Protein AF-K9GVB8-F1 (afdb_monomer_lite)

Structure (mmCIF, N/CA/C/O backbone):
data_AF-K9GVB8-F1
#
_entry.id   AF-K9GVB8-F1
#
loop_
_atom_site.group_PDB
_atom_site.id
_atom_site.type_symbol
_atom_site.label_atom_id
_atom_site.label_alt_id
_atom_site.label_comp_id
_atom_site.label_asym_id
_atom_site.label_entity_id
_atom_site.label_seq_id
_atom_site.pdbx_PDB_ins_code
_atom_site.Cartn_x
_atom_site.Cartn_y
_atom_site.Cartn_z
_atom_site.occupancy
_atom_site.B_iso_or_equiv
_atom_site.auth_seq_id
_atom_site.auth_comp_id
_atom_site.auth_asym_id
_atom_site.auth_atom_id
_atom_site.pdbx_PDB_model_num
ATOM 1 N N . MET A 1 1 ? -12.037 -17.800 3.149 1.00 55.50 1 MET A N 1
ATOM 2 C CA . MET A 1 1 ? -12.981 -17.072 2.270 1.00 55.50 1 MET A CA 1
ATOM 3 C C . MET A 1 1 ? -13.634 -15.891 2.982 1.00 55.50 1 MET A C 1
ATOM 5 O O . MET A 1 1 ? -13.504 -14.794 2.465 1.00 55.50 1 MET A O 1
ATOM 9 N N . HIS A 1 2 ? -14.214 -16.069 4.176 1.00 65.00 2 HIS A N 1
ATOM 10 C CA . HIS A 1 2 ? -14.886 -15.003 4.946 1.00 65.00 2 HIS A CA 1
ATOM 11 C C . HIS A 1 2 ? -14.061 -13.705 5.112 1.00 65.00 2 HIS A C 1
ATOM 13 O O . HIS A 1 2 ? -14.466 -12.655 4.631 1.00 65.00 2 HIS A O 1
ATOM 19 N N . ARG A 1 3 ? -12.826 -13.809 5.624 1.00 71.12 3 ARG A N 1
ATOM 20 C CA . ARG A 1 3 ? -11.917 -12.663 5.837 1.00 71.12 3 ARG A CA 1
ATOM 21 C C . ARG A 1 3 ? -11.620 -11.826 4.584 1.00 71.12 3 ARG A C 1
ATOM 23 O O . ARG A 1 3 ? -11.396 -10.626 4.677 1.00 71.12 3 ARG A O 1
ATOM 30 N N . ARG A 1 4 ? -11.593 -12.451 3.402 1.00 71.94 4 ARG A N 1
ATOM 31 C CA . ARG A 1 4 ? -11.310 -11.746 2.138 1.00 71.94 4 ARG A CA 1
ATOM 32 C C . ARG A 1 4 ? -12.491 -10.871 1.724 1.00 71.94 4 ARG A C 1
ATOM 34 O O . ARG A 1 4 ? -12.280 -9.746 1.294 1.00 71.94 4 ARG A O 1
ATOM 41 N N . VAL A 1 5 ? -13.708 -11.384 1.897 1.00 77.44 5 VAL A N 1
ATOM 42 C CA . VAL A 1 5 ? -14.946 -10.649 1.608 1.00 77.44 5 VAL A CA 1
ATOM 43 C C . VAL A 1 5 ? -15.090 -9.460 2.560 1.00 77.44 5 VAL A C 1
ATOM 45 O O . VAL A 1 5 ? -15.400 -8.362 2.117 1.00 77.44 5 VAL A O 1
ATOM 48 N N . GLU A 1 6 ? -14.773 -9.642 3.844 1.00 76.62 6 GLU A N 1
ATOM 49 C CA . GLU A 1 6 ? -14.761 -8.549 4.829 1.00 76.62 6 GLU A CA 1
ATOM 50 C C . GLU A 1 6 ? -13.786 -7.426 4.444 1.00 76.62 6 GLU A C 1
ATOM 52 O O . GLU A 1 6 ? -14.170 -6.258 4.441 1.00 76.62 6 GLU A O 1
ATOM 57 N N . CYS A 1 7 ? -12.549 -7.771 4.062 1.00 76.44 7 CYS A N 1
ATOM 58 C CA . CYS A 1 7 ? -11.553 -6.788 3.621 1.00 76.44 7 CYS A CA 1
ATOM 59 C C . CYS A 1 7 ? -12.034 -6.024 2.381 1.00 76.44 7 CYS A C 1
ATOM 61 O O . CYS A 1 7 ? -11.948 -4.801 2.339 1.00 76.44 7 CYS A O 1
ATOM 63 N N . GLN A 1 8 ? -12.583 -6.734 1.392 1.00 80.94 8 GLN A N 1
ATOM 64 C CA . GLN A 1 8 ? -13.111 -6.116 0.175 1.00 80.94 8 GLN A CA 1
ATOM 65 C C . GLN A 1 8 ? -14.270 -5.159 0.476 1.00 80.94 8 GLN A C 1
ATOM 67 O O . GLN A 1 8 ? -14.259 -4.030 -0.009 1.00 80.94 8 GLN A O 1
ATOM 72 N N . ASN A 1 9 ? -15.222 -5.558 1.323 1.00 82.88 9 ASN A N 1
ATOM 73 C CA . ASN A 1 9 ? -16.344 -4.703 1.720 1.00 82.88 9 ASN A CA 1
ATOM 74 C C . ASN A 1 9 ? -15.872 -3.430 2.434 1.00 82.88 9 ASN A C 1
ATOM 76 O O . ASN A 1 9 ? -16.405 -2.348 2.193 1.00 82.88 9 ASN A O 1
ATOM 80 N N . LEU A 1 10 ? -14.854 -3.547 3.289 1.00 81.50 10 LEU A N 1
ATOM 81 C CA . LEU A 1 10 ? -14.294 -2.416 4.019 1.00 81.50 10 LEU A CA 1
ATOM 82 C C . LEU A 1 10 ? -13.598 -1.416 3.086 1.00 81.50 10 LEU A C 1
ATOM 84 O O . LEU A 1 10 ? -13.820 -0.213 3.205 1.00 81.50 10 LEU A O 1
ATOM 88 N N . ILE A 1 11 ? -12.814 -1.911 2.124 1.00 78.62 11 ILE A N 1
ATOM 89 C CA . ILE A 1 11 ? -12.147 -1.079 1.112 1.00 78.62 11 ILE A CA 1
ATOM 90 C C . ILE A 1 11 ? -13.185 -0.344 0.257 1.00 78.62 11 ILE A C 1
ATOM 92 O O . ILE A 1 11 ? -13.055 0.857 0.033 1.00 78.62 11 ILE A O 1
ATOM 96 N N . GLN A 1 12 ? -14.246 -1.032 -0.174 1.00 81.94 12 GLN A N 1
ATOM 97 C CA . GLN A 1 12 ? -15.323 -0.410 -0.953 1.00 81.94 12 GL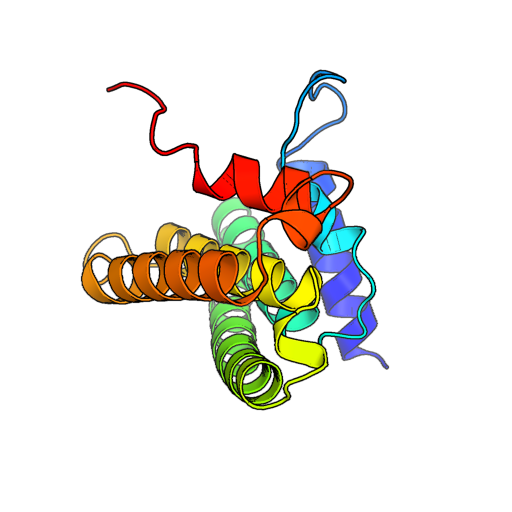N A CA 1
ATOM 98 C C . GLN A 1 12 ? -16.066 0.672 -0.160 1.00 81.94 12 GLN A C 1
ATOM 100 O O . GLN A 1 12 ? -16.374 1.734 -0.705 1.00 81.94 12 GLN A O 1
ATOM 105 N N . ALA A 1 13 ? -16.312 0.440 1.134 1.00 80.19 13 ALA A N 1
ATOM 106 C CA . ALA A 1 13 ? -16.912 1.438 2.015 1.00 80.19 13 ALA A CA 1
ATOM 107 C C . ALA A 1 13 ? -16.016 2.677 2.170 1.00 80.19 13 ALA A C 1
ATOM 109 O O . ALA A 1 13 ? -16.510 3.797 2.059 1.00 80.19 13 ALA A O 1
ATOM 110 N N . PHE A 1 14 ? -14.708 2.481 2.363 1.00 81.38 14 PHE A N 1
ATOM 111 C CA . PHE A 1 14 ? -13.727 3.566 2.413 1.00 81.38 14 PHE A CA 1
ATOM 112 C C . PHE A 1 14 ? -13.717 4.386 1.118 1.00 81.38 14 PHE A C 1
ATOM 114 O O . PHE A 1 14 ? -13.839 5.607 1.171 1.00 81.38 14 PHE A O 1
ATOM 121 N N . LEU A 1 15 ? -13.640 3.731 -0.045 1.00 79.06 15 LEU A N 1
ATOM 122 C CA . LEU A 1 15 ? -13.613 4.424 -1.335 1.00 79.06 15 LEU A CA 1
ATOM 123 C C . LEU A 1 15 ? -14.894 5.223 -1.584 1.00 79.06 15 LEU A C 1
ATOM 125 O O . LEU A 1 15 ? -14.823 6.395 -1.937 1.00 79.06 15 LEU A O 1
ATOM 129 N N . SER A 1 16 ? -16.056 4.616 -1.334 1.00 79.06 16 SER A N 1
ATOM 130 C CA . SER A 1 16 ? -17.355 5.272 -1.537 1.00 79.06 16 SER A CA 1
ATOM 131 C C . SER A 1 16 ? -17.540 6.496 -0.639 1.00 79.06 16 SER A C 1
ATOM 133 O O . SER A 1 16 ? -18.209 7.451 -1.024 1.00 79.06 16 SER A O 1
ATOM 135 N N . TYR A 1 17 ? -16.963 6.460 0.565 1.00 74.19 17 TYR A N 1
ATOM 136 C CA . TYR A 1 17 ? -17.118 7.513 1.561 1.00 74.19 17 TYR A CA 1
ATOM 137 C C . TYR A 1 17 ? -16.088 8.639 1.407 1.00 74.19 17 TYR A C 1
ATOM 139 O O . TYR A 1 17 ? -16.450 9.811 1.441 1.00 74.19 17 TYR A O 1
ATOM 147 N N . CYS A 1 18 ? -14.807 8.304 1.231 1.00 69.88 18 CYS A N 1
ATOM 148 C CA . CYS A 1 18 ? -13.723 9.287 1.137 1.00 69.88 18 CYS A CA 1
ATOM 149 C C . CYS A 1 18 ? -13.559 9.871 -0.273 1.00 69.88 18 CYS A C 1
ATOM 151 O O . CYS A 1 18 ? -13.007 10.959 -0.418 1.00 69.88 18 CYS A O 1
ATOM 153 N N . PHE A 1 19 ? -14.044 9.170 -1.302 1.00 70.06 19 PHE A N 1
ATOM 154 C CA . PHE A 1 19 ? -13.955 9.587 -2.702 1.00 70.06 19 PHE A CA 1
ATOM 155 C C . PHE A 1 19 ? -15.333 9.499 -3.377 1.00 70.06 19 PHE A C 1
ATOM 157 O O . PHE A 1 19 ? -15.512 8.728 -4.324 1.00 70.06 19 PHE A O 1
ATOM 164 N N . PRO A 1 20 ? -16.336 10.264 -2.899 1.00 63.22 20 PRO A N 1
ATOM 165 C CA . PRO A 1 20 ? -17.650 10.286 -3.527 1.00 63.22 20 PRO A CA 1
ATOM 166 C C . PRO A 1 20 ? -17.533 10.770 -4.981 1.00 63.22 20 PRO A C 1
ATOM 168 O O . PRO A 1 20 ? -16.621 11.522 -5.318 1.00 63.22 20 PRO A O 1
ATOM 171 N N . PHE A 1 21 ? -18.479 10.329 -5.816 1.00 57.16 21 PHE A N 1
ATOM 172 C CA . PHE A 1 21 ? -18.568 10.321 -7.294 1.00 57.16 21 PHE A CA 1
ATOM 173 C C . PHE A 1 21 ? -18.146 11.584 -8.102 1.00 57.16 21 PHE A C 1
ATOM 175 O O . PHE A 1 21 ? -18.236 11.576 -9.325 1.00 57.16 21 PHE A O 1
ATOM 182 N N . ASN A 1 22 ? -17.660 12.654 -7.469 1.00 54.03 22 ASN A N 1
ATOM 183 C CA . ASN A 1 22 ? -17.288 13.939 -8.076 1.00 54.03 22 ASN A CA 1
ATOM 184 C C . ASN A 1 22 ? -15.771 14.129 -8.257 1.00 54.03 22 ASN A C 1
ATOM 186 O O . ASN A 1 22 ? -15.307 15.241 -8.515 1.00 54.03 22 ASN A O 1
ATOM 190 N N . TRP A 1 23 ? -14.980 13.071 -8.090 1.00 55.25 23 TRP A N 1
ATOM 191 C CA . TRP A 1 23 ? -13.540 13.121 -8.320 1.00 55.25 23 TRP A CA 1
ATOM 192 C C . TRP A 1 23 ? -13.281 13.431 -9.808 1.00 55.25 23 TRP A C 1
ATOM 194 O O . TRP A 1 23 ? -13.828 12.739 -10.671 1.00 55.25 23 TRP A O 1
ATOM 204 N N . PRO A 1 24 ? -12.517 14.490 -10.147 1.00 56.41 24 PRO A N 1
ATOM 205 C CA . PRO A 1 24 ? -12.396 14.928 -11.530 1.00 56.41 24 PRO A CA 1
ATOM 206 C C . PRO A 1 24 ? -11.854 13.782 -12.401 1.00 56.41 24 PRO A C 1
ATOM 208 O O . PRO A 1 24 ? -10.920 13.099 -11.975 1.00 56.41 24 PRO A O 1
ATOM 211 N N . PRO A 1 25 ? -12.383 13.566 -13.620 1.00 50.84 25 PRO A N 1
ATOM 212 C CA . PRO A 1 25 ? -11.967 12.462 -14.494 1.00 50.84 25 PRO A CA 1
ATOM 213 C C . PRO A 1 25 ? -10.461 12.453 -14.824 1.00 50.84 25 PRO A C 1
ATOM 215 O O . PRO A 1 25 ? -9.931 11.454 -15.297 1.00 50.84 25 PRO A O 1
ATOM 218 N N . THR A 1 26 ? -9.759 13.561 -14.568 1.00 53.81 26 THR A N 1
ATOM 219 C CA . THR A 1 26 ? -8.313 13.756 -14.767 1.00 53.81 26 THR A CA 1
ATOM 220 C C . THR A 1 26 ? -7.445 13.316 -13.593 1.00 53.81 26 THR A C 1
ATOM 222 O O . THR A 1 26 ? -6.219 13.414 -13.638 1.00 53.81 26 THR A O 1
ATOM 225 N N . SER A 1 27 ? -8.053 12.876 -12.508 1.00 60.84 27 SER A N 1
ATOM 226 C CA . SER A 1 27 ? -7.347 12.580 -11.278 1.00 60.84 27 SER A CA 1
ATOM 227 C C . SER A 1 27 ? -6.538 11.284 -11.377 1.00 60.84 27 SER A C 1
ATOM 229 O O . SER A 1 27 ? -7.019 10.158 -11.267 1.00 60.84 27 SER A O 1
ATOM 231 N N . GLN A 1 28 ? -5.233 11.444 -11.523 1.00 71.19 28 GLN A N 1
ATOM 232 C CA . GLN A 1 28 ? -4.264 10.347 -11.566 1.00 71.19 28 GLN A CA 1
ATOM 233 C C . GLN A 1 28 ? -4.026 9.730 -10.170 1.00 71.19 28 GLN A C 1
ATOM 235 O O . GLN A 1 28 ? -2.936 9.243 -9.880 1.00 71.19 28 GLN A O 1
ATOM 240 N N . SER A 1 29 ? -5.038 9.763 -9.290 1.00 83.31 29 SER A N 1
ATOM 241 C CA . SER A 1 29 ? -4.951 9.226 -7.934 1.00 83.31 29 SER A CA 1
ATOM 242 C C . SER A 1 29 ? -4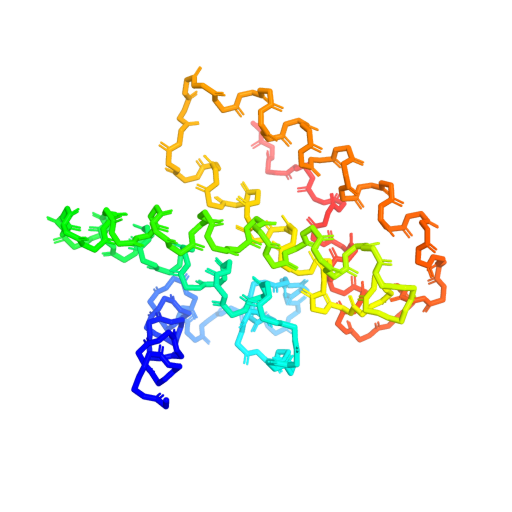.684 7.732 -7.970 1.00 83.31 29 SER A C 1
ATOM 244 O O . SER A 1 29 ? -5.294 6.978 -8.731 1.00 83.31 29 SER A O 1
ATOM 246 N N . TRP A 1 30 ? -3.783 7.303 -7.098 1.00 89.69 30 TRP A N 1
ATOM 247 C CA . TRP A 1 30 ? -3.449 5.902 -6.924 1.00 89.69 30 TRP A CA 1
ATOM 248 C C . TRP A 1 30 ? -4.383 5.194 -5.933 1.00 89.69 30 TRP A C 1
ATOM 250 O O . TRP A 1 30 ? -4.415 3.972 -5.922 1.00 89.69 30 TRP A O 1
ATOM 260 N N . ILE A 1 31 ? -5.170 5.916 -5.126 1.00 87.94 31 ILE A N 1
ATOM 261 C CA . ILE A 1 31 ? -5.999 5.319 -4.062 1.00 87.94 31 ILE A CA 1
ATOM 262 C C . ILE A 1 31 ? -7.051 4.318 -4.584 1.00 87.94 31 ILE A C 1
ATOM 264 O O . ILE A 1 31 ? -7.189 3.253 -3.981 1.00 87.94 31 ILE A O 1
ATOM 268 N N . PRO A 1 32 ? -7.751 4.553 -5.714 1.00 88.50 32 PRO A N 1
ATOM 269 C CA . PRO A 1 32 ? -8.673 3.553 -6.266 1.00 88.50 32 PRO A CA 1
ATOM 270 C C . PRO A 1 32 ? -8.003 2.211 -6.613 1.00 88.50 32 PRO A C 1
ATOM 272 O O . PRO A 1 32 ? -8.647 1.161 -6.563 1.00 88.50 32 PRO A O 1
ATOM 275 N N . LEU A 1 33 ? -6.684 2.204 -6.865 1.00 88.75 33 LEU A N 1
ATOM 276 C CA . LEU A 1 33 ? -5.928 0.977 -7.139 1.00 88.75 33 LEU A CA 1
ATOM 277 C C . LEU A 1 33 ? -5.956 -0.026 -5.984 1.00 88.75 33 LEU A C 1
ATOM 279 O O . LEU A 1 33 ? -5.751 -1.214 -6.226 1.00 88.75 33 LEU A O 1
ATOM 283 N N . LEU A 1 34 ? -6.240 0.422 -4.757 1.00 88.25 34 LEU A N 1
ATOM 284 C CA . LEU A 1 34 ? -6.408 -0.455 -3.596 1.00 88.25 34 LEU A CA 1
ATOM 285 C C . LEU A 1 34 ? -7.549 -1.468 -3.782 1.00 88.25 34 LEU A C 1
ATOM 287 O O . LEU A 1 34 ? -7.502 -2.554 -3.209 1.00 88.25 34 LEU A O 1
ATOM 291 N N . ALA A 1 35 ? -8.553 -1.130 -4.596 1.00 85.06 35 ALA A N 1
ATOM 292 C CA . ALA A 1 35 ? -9.638 -2.035 -4.966 1.00 85.06 35 ALA A CA 1
ATOM 293 C C . ALA A 1 35 ? -9.501 -2.617 -6.382 1.00 85.06 35 ALA A C 1
ATOM 295 O O . ALA A 1 35 ? -10.002 -3.713 -6.629 1.00 85.06 35 ALA A O 1
ATOM 296 N N . GLU A 1 36 ? -8.872 -1.891 -7.313 1.00 85.56 36 GLU A N 1
ATOM 297 C CA . GLU A 1 36 ? -8.783 -2.293 -8.728 1.00 85.56 36 GLU A CA 1
ATOM 298 C C . GLU A 1 36 ? -7.695 -3.340 -8.996 1.00 85.56 36 GLU A C 1
ATOM 300 O O . GLU A 1 36 ? -7.839 -4.164 -9.903 1.00 85.56 36 GLU A O 1
ATOM 305 N N . LEU A 1 37 ? -6.579 -3.297 -8.259 1.00 85.56 37 LEU A N 1
ATOM 306 C CA . LEU A 1 37 ? -5.452 -4.176 -8.548 1.00 85.56 37 LEU A CA 1
ATOM 307 C C . LEU A 1 37 ? -5.755 -5.634 -8.169 1.00 85.56 37 LEU A C 1
ATOM 309 O O . LEU A 1 37 ? -6.414 -5.906 -7.162 1.00 85.56 37 LEU A O 1
ATOM 313 N N . PRO A 1 38 ? -5.230 -6.610 -8.935 1.00 74.62 38 PRO A N 1
ATOM 314 C CA . PRO A 1 38 ? -5.449 -8.016 -8.642 1.00 74.62 38 PRO A CA 1
ATOM 315 C C . PRO A 1 38 ? -4.941 -8.391 -7.247 1.00 74.62 38 PRO A C 1
ATOM 317 O O . PRO A 1 38 ? -3.769 -8.202 -6.919 1.00 74.62 38 PRO A O 1
ATOM 320 N N . THR A 1 39 ? -5.781 -9.072 -6.468 1.00 65.00 39 THR A N 1
ATOM 321 C CA . THR A 1 39 ? -5.472 -9.555 -5.107 1.00 65.00 39 THR A CA 1
ATOM 322 C C . THR A 1 39 ? -4.439 -10.700 -5.074 1.00 65.00 39 THR A C 1
ATOM 324 O O . THR A 1 39 ? -4.412 -11.501 -4.139 1.00 65.00 39 THR A O 1
ATOM 327 N N . LYS A 1 40 ? -3.626 -10.881 -6.126 1.00 77.38 40 LYS A N 1
ATOM 328 C CA . LYS A 1 40 ? -2.517 -11.852 -6.120 1.00 77.38 40 LYS A CA 1
ATOM 329 C C . LYS A 1 40 ? -1.488 -11.474 -5.050 1.00 77.38 40 LYS A C 1
ATOM 331 O O . LYS A 1 40 ? -0.861 -12.347 -4.452 1.00 77.38 40 LYS A O 1
ATOM 336 N N . ILE A 1 41 ? -1.368 -10.178 -4.765 1.00 86.81 41 ILE A N 1
ATOM 337 C CA . ILE A 1 41 ? -0.472 -9.639 -3.750 1.00 86.81 41 ILE A CA 1
ATOM 338 C C . ILE A 1 41 ? -1.211 -9.542 -2.413 1.00 86.81 41 ILE A C 1
ATOM 340 O O . ILE A 1 41 ? -1.868 -8.550 -2.120 1.00 86.81 41 ILE A O 1
ATOM 344 N N . LYS A 1 42 ? -1.058 -10.559 -1.554 1.00 91.94 42 LYS A N 1
ATOM 345 C CA . LYS A 1 42 ? -1.654 -10.582 -0.197 1.00 91.94 42 LYS A CA 1
ATOM 346 C C . LYS A 1 42 ? -1.280 -9.364 0.655 1.00 91.94 42 LYS A C 1
ATOM 348 O O . LYS A 1 42 ? -2.023 -8.998 1.561 1.00 91.94 42 LYS A O 1
ATOM 353 N N . ALA A 1 43 ? -0.122 -8.760 0.383 1.00 94.88 43 ALA A N 1
ATOM 354 C CA . ALA A 1 43 ? 0.307 -7.533 1.043 1.00 94.88 43 ALA A CA 1
ATOM 355 C C . ALA A 1 43 ? -0.658 -6.378 0.755 1.00 94.88 43 ALA A C 1
ATOM 357 O O . ALA A 1 43 ? -0.998 -5.641 1.675 1.00 94.88 43 ALA A O 1
ATOM 358 N N . LEU A 1 44 ? -1.142 -6.269 -0.487 1.00 95.00 44 LEU A N 1
ATOM 359 C CA . LEU A 1 44 ? -2.069 -5.223 -0.901 1.00 95.00 44 LEU A CA 1
ATOM 360 C C . LEU A 1 44 ? -3.424 -5.387 -0.220 1.00 95.00 44 LEU A C 1
ATOM 362 O O . LEU A 1 44 ? -3.942 -4.408 0.307 1.00 95.00 44 LEU A O 1
ATOM 366 N N . ASP A 1 45 ? -3.960 -6.609 -0.164 1.00 93.12 45 ASP A N 1
ATOM 367 C CA . ASP A 1 45 ? -5.237 -6.884 0.508 1.00 93.12 45 ASP A CA 1
ATOM 368 C C . ASP A 1 45 ? -5.206 -6.415 1.969 1.00 93.12 45 ASP A C 1
ATOM 370 O O . ASP A 1 45 ? -6.108 -5.717 2.433 1.00 93.12 45 ASP A O 1
ATOM 374 N N . MET A 1 46 ? -4.147 -6.783 2.698 1.00 95.62 46 MET A N 1
ATOM 375 C CA . MET A 1 46 ? -4.011 -6.441 4.114 1.00 95.62 46 MET A CA 1
ATOM 376 C C . MET A 1 46 ? -3.716 -4.954 4.319 1.00 95.62 46 MET A C 1
ATOM 378 O O . MET A 1 46 ? -4.305 -4.342 5.202 1.00 95.62 46 MET A O 1
ATOM 382 N N . ALA A 1 47 ? -2.852 -4.350 3.501 1.00 95.50 47 ALA A N 1
ATOM 383 C CA . ALA A 1 47 ? -2.550 -2.924 3.601 1.00 95.50 47 ALA A CA 1
ATOM 384 C C . ALA A 1 47 ? -3.782 -2.055 3.298 1.00 95.50 47 ALA A C 1
ATOM 386 O O . ALA A 1 47 ? -4.078 -1.115 4.031 1.00 95.50 47 ALA A O 1
ATOM 387 N N . SER A 1 48 ? -4.551 -2.419 2.270 1.00 94.75 48 SER A N 1
ATOM 388 C CA . SER A 1 48 ? -5.794 -1.732 1.904 1.00 94.75 48 SER A CA 1
ATOM 389 C C . SER A 1 48 ? -6.847 -1.858 3.005 1.00 94.75 48 SER A C 1
ATOM 391 O O . SER A 1 48 ? -7.484 -0.871 3.368 1.00 94.75 48 SER A O 1
ATOM 393 N N . ALA A 1 49 ? -6.997 -3.053 3.589 1.00 94.81 49 ALA A N 1
ATOM 394 C CA . ALA A 1 49 ? -7.885 -3.268 4.728 1.00 94.81 49 ALA A CA 1
ATOM 395 C C . ALA A 1 49 ? -7.442 -2.483 5.971 1.00 94.81 49 ALA A C 1
ATOM 397 O O . ALA A 1 49 ? -8.295 -1.989 6.703 1.00 94.81 49 ALA A O 1
ATOM 398 N N . ALA A 1 50 ? -6.134 -2.333 6.203 1.00 95.56 50 ALA A N 1
ATOM 399 C CA . ALA A 1 50 ? -5.605 -1.536 7.306 1.00 95.56 50 ALA A CA 1
ATOM 400 C C . ALA A 1 50 ? -5.996 -0.059 7.167 1.00 95.56 50 ALA A C 1
ATOM 402 O O . ALA A 1 50 ? -6.579 0.499 8.095 1.00 95.56 50 ALA A O 1
ATOM 403 N N . VAL A 1 51 ? -5.742 0.545 5.997 1.00 93.88 51 VAL A N 1
ATOM 404 C CA . VAL A 1 51 ? -6.122 1.938 5.693 1.00 93.88 51 VAL A CA 1
ATOM 405 C C . VAL A 1 51 ? -7.626 2.132 5.852 1.00 93.88 51 VAL A C 1
ATOM 407 O O . VAL A 1 51 ? -8.065 3.047 6.544 1.00 93.88 51 VAL A O 1
ATOM 410 N N . ALA A 1 52 ? -8.421 1.242 5.257 1.00 94.25 52 ALA A N 1
ATOM 411 C CA . ALA A 1 52 ? -9.870 1.344 5.310 1.00 94.25 52 ALA A CA 1
ATOM 412 C C . ALA A 1 52 ? -10.415 1.181 6.743 1.00 94.25 52 ALA A C 1
ATOM 414 O O . ALA A 1 52 ? -11.303 1.929 7.142 1.00 94.25 52 ALA A O 1
ATOM 415 N N . ALA A 1 53 ? -9.870 0.252 7.540 1.00 94.94 53 ALA A N 1
ATOM 416 C CA . ALA A 1 53 ? -10.259 0.051 8.938 1.00 94.94 53 ALA A CA 1
ATOM 417 C C . ALA A 1 53 ? -9.928 1.265 9.808 1.00 94.94 53 ALA A C 1
ATOM 419 O O . ALA A 1 53 ? -10.785 1.732 10.551 1.00 94.94 53 ALA A O 1
ATOM 420 N N . SER A 1 54 ? -8.706 1.785 9.685 1.00 93.19 54 SER A N 1
ATOM 421 C CA . SER A 1 54 ? -8.257 2.986 10.392 1.00 93.19 54 SER A CA 1
ATOM 422 C C . SER A 1 54 ? -9.166 4.173 10.067 1.00 93.19 54 SER A C 1
ATOM 424 O O . SER A 1 54 ? -9.838 4.699 10.956 1.00 93.19 54 SER A O 1
ATOM 426 N N . ALA A 1 55 ? -9.288 4.524 8.783 1.00 90.75 55 ALA A N 1
ATOM 427 C CA . ALA A 1 55 ? -10.078 5.669 8.350 1.00 90.75 55 ALA A CA 1
ATOM 428 C C . ALA A 1 55 ? -11.544 5.542 8.789 1.00 90.75 55 ALA A C 1
ATOM 430 O O . ALA A 1 55 ? -12.082 6.433 9.444 1.00 90.75 55 ALA A O 1
ATOM 431 N N . MET A 1 56 ? -12.199 4.422 8.463 1.00 92.69 56 MET A N 1
ATOM 432 C CA . MET A 1 56 ? -13.612 4.214 8.799 1.00 92.69 56 MET A CA 1
ATOM 433 C C . MET A 1 56 ? -13.842 4.135 10.311 1.00 92.69 56 MET A C 1
ATOM 435 O O . MET A 1 56 ? -14.882 4.592 10.784 1.00 92.69 56 MET A O 1
ATOM 439 N N . GLY A 1 57 ? -12.891 3.571 11.058 1.00 93.94 57 GLY A N 1
ATOM 440 C CA . GLY A 1 57 ? -12.932 3.483 12.513 1.00 93.94 57 GLY A CA 1
ATOM 441 C C . GLY A 1 57 ? -12.916 4.862 13.161 1.00 93.94 57 GLY A C 1
ATOM 442 O O . GLY A 1 57 ? -13.832 5.182 13.916 1.00 93.94 57 GLY A O 1
ATOM 443 N N . HIS A 1 58 ? -11.958 5.719 12.795 1.00 90.44 58 HIS A N 1
ATOM 444 C CA . HIS A 1 58 ? -11.904 7.103 13.286 1.00 90.44 58 HIS A CA 1
ATOM 445 C C . HIS A 1 58 ? -13.146 7.899 12.900 1.00 90.44 58 HIS A C 1
ATOM 447 O O . HIS A 1 58 ? -13.746 8.553 13.750 1.00 90.44 58 HIS A O 1
ATOM 453 N N . MET A 1 59 ? -13.589 7.792 11.644 1.00 89.38 59 MET A N 1
ATOM 454 C CA . MET A 1 59 ? -14.769 8.519 11.162 1.00 89.38 59 MET A CA 1
ATOM 455 C C . MET A 1 59 ? -16.060 8.123 11.890 1.00 89.38 59 MET A C 1
ATOM 457 O O . MET A 1 59 ? -16.963 8.946 12.017 1.00 89.38 59 MET A O 1
ATOM 461 N N . ARG A 1 60 ? -16.166 6.877 12.366 1.00 92.50 60 ARG A N 1
ATOM 462 C CA . ARG A 1 60 ? -17.351 6.362 13.074 1.00 92.50 60 ARG A CA 1
ATOM 463 C C . ARG A 1 60 ? -17.216 6.365 14.597 1.00 92.50 60 ARG A C 1
ATOM 465 O O . ARG A 1 60 ? -18.173 5.999 15.272 1.00 92.50 60 ARG A O 1
ATOM 472 N N . GLY A 1 61 ? -16.053 6.727 15.139 1.00 93.50 61 GLY A N 1
ATOM 473 C CA . GLY A 1 61 ? -15.749 6.541 16.561 1.00 93.50 61 GLY A CA 1
ATOM 474 C C . GLY A 1 61 ? -15.680 5.066 16.986 1.00 93.50 61 GLY A C 1
ATOM 475 O O . GLY A 1 61 ? -15.894 4.745 18.153 1.00 93.50 61 GLY A O 1
ATOM 476 N N . ASP A 1 62 ? -15.408 4.152 16.050 1.00 95.88 62 ASP A N 1
ATOM 477 C CA . ASP A 1 62 ? -15.320 2.713 16.305 1.00 95.88 62 ASP A CA 1
ATOM 478 C C . ASP A 1 62 ? -13.872 2.301 16.611 1.00 95.88 62 ASP A C 1
ATOM 480 O O . ASP A 1 62 ? -13.082 1.940 15.732 1.00 95.88 62 ASP A O 1
ATOM 484 N N . HIS A 1 63 ? -13.525 2.327 17.897 1.00 93.94 63 HIS A N 1
ATOM 485 C CA . HIS A 1 63 ? -12.199 1.933 18.375 1.00 93.94 63 HIS A CA 1
ATOM 486 C C . HIS A 1 63 ? -11.870 0.452 18.137 1.00 93.94 63 HIS A C 1
ATOM 488 O O . HIS A 1 63 ? -10.691 0.096 18.041 1.00 93.94 63 HIS A O 1
ATOM 494 N N . ALA A 1 64 ? -12.875 -0.426 18.046 1.00 95.50 64 ALA A N 1
ATOM 495 C CA . ALA A 1 64 ? -12.637 -1.834 17.750 1.00 95.50 64 ALA A CA 1
ATOM 496 C C . ALA A 1 64 ? -12.164 -1.997 16.301 1.00 95.50 64 ALA A C 1
ATOM 498 O O . ALA A 1 64 ? -11.216 -2.746 16.048 1.00 95.50 64 ALA A O 1
ATOM 499 N N . LEU A 1 65 ? -12.756 -1.237 15.376 1.00 94.00 65 LEU A N 1
ATOM 500 C CA . LEU A 1 65 ? -12.350 -1.214 13.975 1.00 94.00 65 LEU A CA 1
ATOM 501 C C . LEU A 1 65 ? -10.956 -0.597 13.784 1.00 94.00 65 LEU A C 1
ATOM 503 O O . LEU A 1 65 ? -10.137 -1.173 13.067 1.00 94.00 65 LEU A O 1
ATOM 507 N N . VAL A 1 66 ? -10.630 0.488 14.498 1.00 93.69 66 VAL A N 1
ATOM 508 C CA . VAL A 1 66 ? -9.259 1.045 14.518 1.00 93.69 66 VAL A CA 1
ATOM 509 C C . VAL A 1 66 ? -8.252 -0.012 14.994 1.00 93.69 66 VAL A C 1
ATOM 511 O O . VAL A 1 66 ? -7.251 -0.283 14.328 1.00 93.69 66 VAL A O 1
ATOM 514 N N . LYS A 1 67 ? -8.551 -0.709 16.100 1.00 93.69 67 LYS A N 1
ATOM 515 C CA . LYS A 1 67 ? -7.700 -1.794 16.618 1.00 93.69 67 LYS A CA 1
ATOM 516 C C . LYS A 1 67 ? -7.562 -2.955 15.629 1.00 93.69 67 LYS A C 1
ATOM 518 O O . LYS A 1 67 ? -6.495 -3.565 15.537 1.00 93.69 67 LYS A O 1
ATOM 523 N N . GLN A 1 68 ? -8.617 -3.274 14.883 1.00 95.06 68 GLN A N 1
ATOM 524 C CA . GLN A 1 68 ? -8.565 -4.277 13.821 1.00 95.06 68 GLN A CA 1
ATOM 525 C C . GLN A 1 68 ? -7.635 -3.837 12.679 1.00 95.06 68 GLN A C 1
ATOM 527 O O . GLN A 1 68 ? -6.893 -4.670 12.151 1.00 95.06 68 GLN A O 1
ATOM 532 N N . GLY A 1 69 ? -7.605 -2.537 12.365 1.00 95.06 69 GLY A N 1
ATOM 533 C CA . GLY A 1 69 ? -6.666 -1.922 11.424 1.00 95.06 69 GLY A CA 1
ATOM 534 C C . GLY A 1 69 ? -5.205 -2.237 11.742 1.00 95.06 69 GLY A C 1
ATOM 535 O O . GLY A 1 69 ? -4.476 -2.688 10.858 1.00 95.06 69 GLY A O 1
ATOM 536 N N . LEU A 1 70 ? -4.807 -2.160 13.016 1.00 94.50 70 LEU A N 1
ATOM 537 C CA . LEU A 1 70 ? -3.451 -2.527 13.451 1.00 94.50 70 LEU A CA 1
ATOM 538 C C . LEU A 1 70 ? -3.120 -3.996 13.152 1.00 94.50 70 LEU A C 1
ATOM 540 O O . LEU A 1 70 ? -2.010 -4.331 12.732 1.00 94.50 70 LEU A O 1
ATOM 544 N N . GLY A 1 71 ? -4.097 -4.889 13.320 1.00 95.88 71 GLY A N 1
ATOM 545 C CA . GLY A 1 71 ? -3.949 -6.301 12.975 1.00 95.88 71 GLY A CA 1
ATOM 546 C C . GLY A 1 71 ? -3.727 -6.530 11.477 1.00 95.88 71 GLY A C 1
ATOM 547 O O . GLY A 1 71 ? -2.930 -7.396 11.097 1.00 95.88 71 GLY A O 1
ATOM 548 N N . TYR A 1 72 ? -4.403 -5.763 10.621 1.00 96.56 72 TYR A N 1
ATOM 549 C CA . TYR A 1 72 ? -4.193 -5.805 9.173 1.00 96.56 72 TYR A CA 1
ATOM 550 C C . TYR A 1 72 ? -2.846 -5.210 8.773 1.00 96.56 72 TYR A C 1
ATOM 552 O O . TYR A 1 72 ? -2.129 -5.831 7.992 1.00 96.56 72 TYR A O 1
ATOM 560 N N . TYR A 1 73 ? -2.453 -4.090 9.375 1.00 95.69 73 TYR A N 1
ATOM 561 C CA . TYR A 1 73 ? -1.156 -3.453 9.159 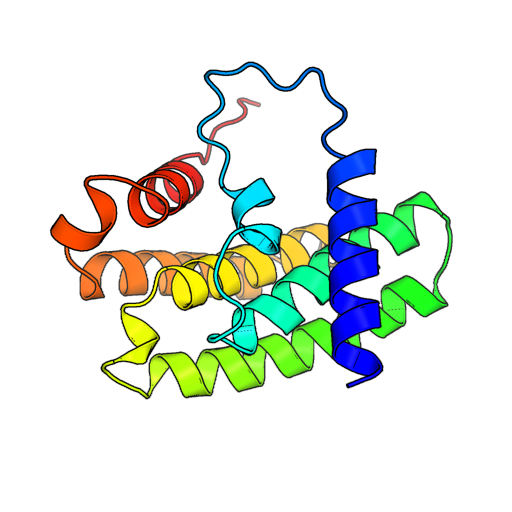1.00 95.69 73 TYR A CA 1
ATOM 562 C C . TYR A 1 73 ? 0.012 -4.421 9.415 1.00 95.69 73 TYR A C 1
ATOM 564 O O . TYR A 1 73 ? 0.840 -4.657 8.532 1.00 95.69 73 TYR A O 1
ATOM 572 N N . ILE A 1 74 ? 0.023 -5.091 10.575 1.00 95.75 74 ILE A N 1
ATOM 573 C CA . ILE A 1 74 ? 1.070 -6.065 10.938 1.00 95.75 74 ILE A CA 1
ATOM 574 C C . ILE A 1 74 ? 1.116 -7.240 9.947 1.00 95.75 74 ILE A C 1
ATOM 576 O O . ILE A 1 74 ? 2.193 -7.724 9.586 1.00 95.75 74 ILE A O 1
ATOM 580 N N . GLN A 1 75 ? -0.041 -7.727 9.490 1.00 96.75 75 GLN A N 1
ATOM 581 C CA . GLN A 1 75 ? -0.101 -8.781 8.471 1.00 96.75 75 GLN A CA 1
ATOM 582 C C . GLN A 1 75 ? 0.388 -8.281 7.104 1.00 96.75 75 GLN A C 1
ATOM 584 O O . GLN A 1 75 ? 1.098 -9.013 6.411 1.00 96.75 75 GLN A O 1
ATOM 589 N N . GLY A 1 76 ? 0.054 -7.041 6.743 1.00 96.31 76 GLY A N 1
ATOM 590 C CA . GLY A 1 76 ? 0.505 -6.366 5.531 1.00 96.31 76 GLY A CA 1
ATOM 591 C C . GLY A 1 76 ? 2.023 -6.269 5.460 1.00 96.31 76 GLY A C 1
ATOM 592 O O . GLY A 1 76 ? 2.594 -6.727 4.475 1.00 96.31 76 GLY A O 1
ATOM 593 N N . LEU A 1 77 ? 2.685 -5.814 6.530 1.00 95.88 77 LEU A N 1
ATOM 594 C CA . LEU A 1 77 ? 4.152 -5.778 6.620 1.00 95.88 77 LEU A CA 1
ATOM 595 C C . LEU A 1 77 ? 4.788 -7.156 6.379 1.00 95.88 77 LEU A C 1
ATOM 597 O O . LEU A 1 77 ? 5.706 -7.296 5.571 1.00 95.88 77 LEU A O 1
ATOM 601 N N . ARG A 1 78 ? 4.264 -8.205 7.028 1.00 97.12 78 ARG A N 1
ATOM 602 C CA . ARG A 1 78 ? 4.776 -9.582 6.871 1.00 97.12 78 ARG A CA 1
ATOM 603 C C . ARG A 1 78 ? 4.611 -10.106 5.447 1.00 97.12 78 ARG A C 1
ATOM 605 O O . ARG A 1 78 ? 5.467 -10.837 4.952 1.00 97.12 78 ARG A O 1
ATOM 612 N N . HIS A 1 79 ? 3.494 -9.792 4.795 1.00 96.81 79 HIS A N 1
ATOM 613 C CA . HIS A 1 79 ? 3.267 -10.185 3.408 1.00 96.81 79 HIS A CA 1
ATOM 614 C C . HIS A 1 79 ? 4.098 -9.358 2.429 1.00 96.81 79 HIS A C 1
ATOM 616 O O . HIS A 1 79 ? 4.593 -9.925 1.457 1.00 96.81 79 HIS A O 1
ATOM 622 N N . LEU A 1 80 ? 4.282 -8.064 2.696 1.00 95.94 80 LEU A N 1
ATOM 623 C CA . LEU A 1 80 ? 5.111 -7.185 1.883 1.00 95.94 80 LEU A CA 1
ATOM 624 C C . LEU A 1 80 ? 6.558 -7.671 1.887 1.00 95.94 80 LEU A C 1
ATOM 626 O O . LEU A 1 80 ? 7.134 -7.845 0.822 1.00 95.94 80 LEU A O 1
ATOM 630 N N . GLN A 1 81 ? 7.108 -8.003 3.056 1.00 96.00 81 GLN A N 1
ATOM 631 C CA . GLN A 1 81 ? 8.458 -8.558 3.162 1.00 96.00 81 GLN A CA 1
ATOM 632 C C . GLN A 1 81 ? 8.642 -9.808 2.285 1.00 96.00 81 GLN A C 1
ATOM 634 O O . GLN A 1 81 ? 9.628 -9.920 1.562 1.00 96.00 81 GLN A O 1
ATOM 639 N N . LYS A 1 82 ? 7.664 -10.723 2.286 1.00 96.25 82 LYS A N 1
ATOM 640 C CA . LYS A 1 82 ? 7.689 -11.916 1.424 1.00 96.25 82 LYS A CA 1
ATOM 641 C C . LYS A 1 82 ? 7.626 -11.565 -0.062 1.00 96.25 82 LYS A C 1
ATOM 643 O O . LYS A 1 82 ? 8.331 -12.185 -0.846 1.00 96.25 82 LYS A O 1
ATOM 648 N N . ALA A 1 83 ? 6.797 -10.592 -0.441 1.00 95.12 83 ALA A N 1
ATOM 649 C CA 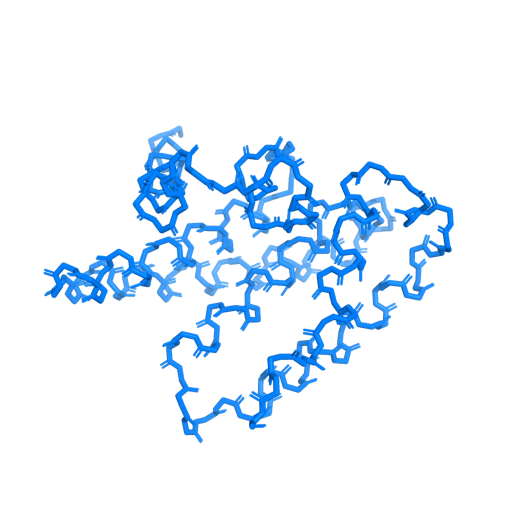. ALA A 1 83 ? 6.693 -10.138 -1.827 1.00 95.12 83 ALA A CA 1
ATOM 650 C C . ALA A 1 83 ? 7.986 -9.463 -2.313 1.00 95.12 83 ALA A C 1
ATOM 652 O O . ALA A 1 83 ? 8.360 -9.638 -3.464 1.00 95.12 83 ALA A O 1
ATOM 653 N N . LEU A 1 84 ? 8.692 -8.743 -1.436 1.00 95.06 84 LEU A N 1
ATOM 654 C CA . LEU A 1 84 ? 9.971 -8.103 -1.755 1.00 95.06 84 LEU A CA 1
ATOM 655 C C . LEU A 1 84 ? 11.121 -9.106 -1.947 1.00 95.06 84 LEU A C 1
ATOM 657 O O . LEU A 1 84 ? 12.050 -8.820 -2.693 1.00 95.06 84 LEU A O 1
ATOM 661 N N . TRP A 1 85 ? 11.074 -10.273 -1.298 1.00 95.19 85 TRP A N 1
ATOM 662 C CA . TRP A 1 85 ? 12.077 -11.331 -1.487 1.00 95.19 85 TRP A CA 1
ATOM 663 C C . TRP A 1 85 ? 11.853 -12.194 -2.726 1.00 95.19 85 TRP A C 1
ATOM 665 O O . TRP A 1 85 ? 12.758 -12.920 -3.131 1.00 95.19 85 TRP A O 1
ATOM 675 N N . ASP A 1 86 ? 10.668 -12.130 -3.324 1.00 93.94 86 ASP A N 1
ATOM 676 C CA . ASP A 1 86 ? 10.358 -12.842 -4.556 1.00 93.94 86 ASP A CA 1
ATOM 677 C C . ASP A 1 86 ? 10.655 -11.932 -5.766 1.00 93.94 86 ASP A C 1
ATOM 679 O O . ASP A 1 86 ? 9.988 -10.905 -5.933 1.00 93.94 86 ASP A O 1
ATOM 683 N N . PRO A 1 87 ? 11.617 -12.281 -6.645 1.00 90.69 87 PRO A N 1
ATOM 684 C CA . PRO A 1 87 ? 11.979 -11.440 -7.788 1.00 90.69 87 PRO A CA 1
ATOM 685 C C . PRO A 1 87 ? 10.825 -11.176 -8.764 1.00 90.69 87 PRO A C 1
ATOM 687 O O . PRO A 1 87 ? 10.829 -10.157 -9.459 1.00 90.69 87 PRO A O 1
ATOM 690 N N . SER A 1 88 ? 9.846 -12.085 -8.829 1.00 90.69 88 SER A N 1
ATOM 691 C CA . SER A 1 88 ? 8.650 -11.923 -9.654 1.00 90.69 88 SER A CA 1
ATOM 692 C C . SER A 1 88 ? 7.666 -10.951 -9.003 1.00 90.69 88 SER A C 1
ATOM 694 O O . SER A 1 88 ? 7.240 -9.990 -9.640 1.00 90.69 88 SER A O 1
ATOM 696 N N . LEU A 1 89 ? 7.373 -11.124 -7.711 1.00 93.12 89 LEU A N 1
ATOM 697 C CA . LEU A 1 89 ? 6.366 -10.318 -7.017 1.00 93.12 89 LEU A CA 1
ATOM 698 C C . LEU A 1 89 ? 6.862 -8.910 -6.690 1.00 93.12 89 LEU A C 1
ATOM 700 O O . LEU A 1 89 ? 6.060 -7.976 -6.676 1.00 93.12 89 LEU A O 1
ATOM 704 N N . MET A 1 90 ? 8.164 -8.722 -6.466 1.00 93.25 90 MET A N 1
ATOM 705 C CA . MET A 1 90 ? 8.742 -7.408 -6.179 1.00 93.25 90 MET A CA 1
ATOM 706 C C . MET A 1 90 ? 8.445 -6.396 -7.298 1.00 93.25 90 MET A C 1
ATOM 708 O O . MET A 1 90 ? 8.308 -5.202 -7.035 1.00 93.25 90 MET A O 1
ATOM 712 N N . ARG A 1 91 ? 8.304 -6.857 -8.549 1.00 92.75 91 ARG A N 1
ATOM 713 C CA . ARG A 1 91 ? 8.080 -5.981 -9.708 1.00 92.75 91 ARG A CA 1
ATOM 714 C C . ARG A 1 91 ? 6.616 -5.627 -9.969 1.00 92.75 91 ARG A C 1
ATOM 716 O O . ARG A 1 91 ? 6.356 -4.716 -10.759 1.00 92.75 91 ARG A O 1
ATOM 723 N N . GLU A 1 92 ? 5.685 -6.293 -9.295 1.00 94.25 92 GLU A N 1
ATOM 724 C CA . GLU A 1 92 ? 4.245 -6.114 -9.474 1.00 94.25 92 GLU A CA 1
ATOM 725 C C . GLU A 1 92 ? 3.746 -4.771 -8.920 1.00 94.25 92 GLU A C 1
ATOM 727 O O . GLU A 1 92 ? 4.173 -4.309 -7.858 1.00 94.25 92 GLU A O 1
ATOM 732 N N . ASP A 1 93 ? 2.763 -4.171 -9.600 1.00 95.25 93 ASP A N 1
ATOM 733 C CA . ASP A 1 93 ? 2.116 -2.929 -9.151 1.00 95.25 93 ASP A CA 1
ATOM 734 C C . ASP A 1 93 ? 1.506 -3.066 -7.756 1.00 95.25 93 ASP A C 1
ATOM 736 O O . ASP A 1 93 ? 1.603 -2.148 -6.942 1.00 95.25 93 ASP A O 1
ATOM 740 N N . GLY A 1 94 ? 0.943 -4.238 -7.447 1.00 95.31 94 GLY A N 1
ATOM 741 C CA . GLY A 1 94 ? 0.354 -4.507 -6.139 1.00 95.31 94 GLY A CA 1
ATOM 742 C C . GLY A 1 94 ? 1.365 -4.456 -4.992 1.00 95.31 94 GLY A C 1
ATOM 743 O O . GLY A 1 94 ? 0.995 -4.089 -3.881 1.00 95.31 94 GLY A O 1
ATOM 744 N N . THR A 1 95 ? 2.640 -4.763 -5.243 1.00 95.69 95 THR A N 1
ATOM 745 C CA . THR A 1 95 ? 3.692 -4.691 -4.216 1.00 95.69 95 THR A CA 1
ATOM 746 C C . THR A 1 95 ? 4.047 -3.241 -3.898 1.00 95.69 95 THR A C 1
ATOM 748 O O . THR A 1 95 ? 4.142 -2.875 -2.725 1.00 95.69 95 THR A O 1
ATOM 751 N N . LEU A 1 96 ? 4.159 -2.388 -4.922 1.00 95.44 96 LEU A N 1
ATOM 752 C CA . LEU A 1 96 ? 4.352 -0.951 -4.717 1.00 95.44 96 LEU A CA 1
ATOM 753 C C . LEU A 1 96 ? 3.126 -0.313 -4.048 1.00 95.44 96 LEU A C 1
ATOM 755 O O . LEU A 1 96 ? 3.281 0.414 -3.070 1.00 95.44 96 LEU A O 1
ATOM 759 N N . ALA A 1 97 ? 1.919 -0.636 -4.518 1.00 95.38 97 ALA A N 1
ATOM 760 C CA . ALA A 1 97 ? 0.673 -0.149 -3.932 1.00 95.38 97 ALA A CA 1
ATOM 761 C C . ALA A 1 97 ? 0.528 -0.556 -2.457 1.00 95.38 97 ALA A C 1
ATOM 763 O O . ALA A 1 97 ? 0.142 0.268 -1.633 1.00 95.38 97 ALA A O 1
ATOM 764 N N . ALA A 1 98 ? 0.903 -1.790 -2.098 1.00 95.38 98 ALA A N 1
ATOM 765 C CA . ALA A 1 98 ? 0.908 -2.242 -0.709 1.00 95.38 98 ALA A CA 1
ATOM 766 C C . ALA A 1 98 ? 1.877 -1.425 0.157 1.00 95.38 98 ALA A C 1
ATOM 768 O O . ALA A 1 98 ? 1.526 -1.032 1.265 1.00 95.38 98 ALA A O 1
ATOM 769 N N . CYS A 1 99 ? 3.078 -1.137 -0.352 1.00 94.56 99 CYS A N 1
ATOM 770 C CA . CYS A 1 99 ? 4.058 -0.319 0.361 1.00 94.56 99 CYS A CA 1
ATOM 771 C C . CYS A 1 99 ? 3.551 1.116 0.593 1.00 94.56 99 CYS A C 1
ATOM 773 O O . CYS A 1 99 ? 3.658 1.633 1.704 1.00 94.56 99 CYS A O 1
ATOM 775 N N . MET A 1 100 ? 2.931 1.725 -0.424 1.00 93.62 100 MET A N 1
ATOM 776 C CA . MET A 1 100 ? 2.309 3.051 -0.321 1.00 93.62 100 MET A CA 1
ATOM 777 C C . MET A 1 100 ? 1.120 3.060 0.652 1.00 93.62 100 MET A C 1
ATOM 779 O O . MET A 1 100 ? 0.984 3.983 1.447 1.00 93.62 100 MET A O 1
ATOM 783 N N . ALA A 1 101 ? 0.280 2.022 0.640 1.00 93.75 101 ALA A N 1
ATOM 784 C CA . ALA A 1 101 ? -0.858 1.895 1.551 1.00 93.75 101 ALA A CA 1
ATOM 785 C C . ALA A 1 101 ? -0.434 1.730 3.019 1.00 93.75 101 ALA A C 1
ATOM 787 O O . ALA A 1 101 ? -1.049 2.326 3.897 1.00 93.75 101 ALA A O 1
ATOM 788 N N . LEU A 1 102 ? 0.625 0.963 3.298 1.00 92.88 102 LEU A N 1
ATOM 789 C CA . LEU A 1 102 ? 1.166 0.846 4.659 1.00 92.88 102 LEU A CA 1
ATOM 790 C C . LEU A 1 102 ? 1.736 2.181 5.152 1.00 92.88 102 LEU A C 1
ATOM 792 O O . LEU A 1 102 ? 1.456 2.565 6.281 1.00 92.88 102 LEU A O 1
ATOM 796 N N . SER A 1 103 ? 2.429 2.925 4.286 1.00 89.94 103 SER A N 1
ATOM 797 C CA . SER A 1 103 ? 2.898 4.281 4.601 1.00 89.94 103 SER A CA 1
ATOM 798 C C . SER A 1 103 ? 1.738 5.246 4.889 1.00 89.94 103 SER A C 1
ATOM 800 O O . SER A 1 103 ? 1.793 6.027 5.837 1.00 89.94 103 SER A O 1
ATOM 802 N N . LEU A 1 104 ? 0.648 5.156 4.116 1.00 89.25 104 LEU A N 1
ATOM 803 C CA . LEU A 1 104 ? -0.569 5.931 4.364 1.00 89.25 104 LEU A CA 1
ATOM 804 C C . LEU A 1 104 ? -1.217 5.563 5.706 1.00 89.25 104 LEU A C 1
ATOM 806 O O . LEU A 1 104 ? -1.643 6.451 6.436 1.00 89.25 104 LEU A O 1
ATOM 810 N N . TYR A 1 105 ? -1.277 4.274 6.050 1.00 91.12 105 TYR A N 1
ATOM 811 C CA . TYR A 1 105 ? -1.783 3.825 7.348 1.00 91.12 105 TYR A CA 1
ATOM 812 C C . TYR A 1 105 ? -0.980 4.425 8.513 1.00 91.12 105 TYR A C 1
ATOM 814 O O . TYR A 1 105 ? -1.567 4.925 9.469 1.00 91.12 105 TYR A O 1
ATOM 822 N N . GLU A 1 106 ? 0.352 4.423 8.430 1.00 87.56 106 GLU A N 1
ATOM 823 C CA . GLU A 1 106 ? 1.207 5.032 9.457 1.00 87.56 106 GLU A CA 1
ATOM 824 C C . GLU A 1 106 ? 0.928 6.531 9.623 1.00 87.56 106 GLU A C 1
ATOM 826 O O . GLU A 1 106 ? 0.838 7.015 10.752 1.00 87.56 106 GLU A O 1
ATOM 831 N N . ALA A 1 107 ? 0.739 7.248 8.510 1.00 83.44 107 ALA A N 1
ATOM 832 C CA . ALA A 1 107 ? 0.406 8.670 8.521 1.00 83.44 107 ALA A CA 1
ATOM 833 C C . ALA A 1 107 ? -0.962 8.958 9.172 1.00 83.44 107 ALA A C 1
ATOM 835 O O . ALA A 1 107 ? -1.127 10.006 9.794 1.00 83.44 107 ALA A O 1
ATOM 836 N N . LEU A 1 108 ? -1.929 8.039 9.053 1.00 84.00 108 LEU A N 1
ATOM 837 C CA . LEU A 1 108 ? -3.245 8.156 9.693 1.00 84.00 108 LEU A CA 1
ATOM 838 C C . LEU A 1 108 ? -3.195 7.879 11.205 1.00 84.00 108 LEU A C 1
ATOM 840 O O . LEU A 1 108 ? -3.875 8.555 11.971 1.00 84.00 108 LEU A O 1
ATOM 844 N N . GLU A 1 109 ? -2.405 6.896 11.644 1.00 85.25 109 GLU A N 1
ATOM 845 C CA . GLU A 1 109 ? -2.434 6.399 13.030 1.00 85.25 109 GLU A CA 1
ATOM 846 C C . GLU A 1 109 ? -1.376 7.005 13.967 1.00 85.25 109 GLU A C 1
ATOM 848 O O . GLU A 1 109 ? -1.475 6.836 15.183 1.00 85.25 109 GLU A O 1
ATOM 853 N N . CYS A 1 110 ? -0.338 7.680 13.461 1.00 69.44 110 CYS A N 1
ATOM 854 C CA . CYS A 1 110 ? 0.778 8.137 14.300 1.00 69.44 110 CYS A CA 1
ATOM 855 C C . CYS A 1 110 ? 1.290 9.544 13.951 1.00 69.44 110 CYS A C 1
ATOM 857 O O . CYS A 1 110 ? 2.215 9.683 13.154 1.00 69.44 110 CYS A O 1
ATOM 859 N N . PRO A 1 111 ? 0.819 10.597 14.647 1.00 55.03 111 PRO A N 1
ATOM 860 C CA . PRO A 1 111 ? 1.392 11.938 14.511 1.00 55.03 111 PRO A CA 1
ATOM 861 C C . PRO A 1 111 ? 2.784 12.113 15.159 1.00 55.03 111 PRO A C 1
ATOM 863 O O . PRO A 1 111 ? 3.519 13.010 14.760 1.00 55.03 111 PRO A O 1
ATOM 866 N N . SER A 1 112 ? 3.166 11.304 16.165 1.00 48.38 112 SER A N 1
ATOM 867 C CA . SER A 1 112 ? 4.337 11.583 17.035 1.00 48.38 112 SER A CA 1
ATOM 868 C C . SER A 1 112 ? 5.461 10.533 17.032 1.00 48.38 112 SER A C 1
ATOM 870 O O . SER A 1 112 ? 6.614 10.892 17.252 1.00 48.38 112 SER A O 1
ATOM 872 N N . LEU A 1 113 ? 5.174 9.262 16.729 1.00 47.81 113 LEU A N 1
ATOM 873 C CA . LEU A 1 113 ? 6.187 8.230 16.411 1.00 47.81 113 LEU A CA 1
ATOM 874 C C . LEU A 1 113 ? 6.469 8.146 14.894 1.00 47.81 113 LEU A C 1
ATOM 876 O O . LEU A 1 113 ? 7.329 7.389 14.448 1.00 47.81 113 LEU A O 1
ATOM 880 N N . GLY A 1 114 ? 5.717 8.920 14.104 1.00 52.84 114 GLY A N 1
ATOM 881 C CA . GLY A 1 114 ? 5.529 8.762 12.664 1.00 52.84 114 GLY A CA 1
ATOM 882 C C . GLY A 1 114 ? 6.597 9.368 11.762 1.00 52.84 114 GLY A C 1
ATOM 883 O O . GLY A 1 114 ? 6.390 9.384 10.559 1.00 52.84 114 GLY A O 1
ATOM 884 N N . SER A 1 115 ? 7.727 9.860 12.276 1.00 58.81 115 SER A N 1
ATOM 885 C CA . SER A 1 115 ? 8.800 10.325 11.390 1.00 58.81 115 SER A CA 1
ATOM 886 C C . SER A 1 115 ? 9.608 9.143 10.850 1.00 58.81 115 SER A C 1
ATOM 888 O O . SER A 1 115 ? 9.700 8.967 9.642 1.00 58.81 115 SER A O 1
ATOM 890 N N . GLU A 1 116 ? 10.146 8.277 11.710 1.00 67.00 116 GLU A N 1
ATOM 891 C CA . GLU A 1 116 ? 11.103 7.246 11.290 1.00 67.00 116 GLU A CA 1
ATOM 892 C C . GLU A 1 116 ? 10.473 6.117 10.456 1.00 6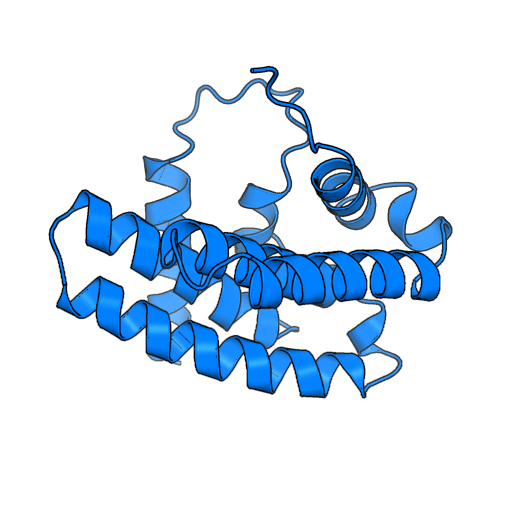7.00 116 GLU A C 1
ATOM 894 O O . GLU A 1 116 ? 11.020 5.758 9.413 1.00 67.00 116 GLU A O 1
ATOM 899 N N . GLY A 1 117 ? 9.311 5.588 10.864 1.00 67.56 117 GLY A N 1
ATOM 900 C CA . GLY A 1 117 ? 8.581 4.556 10.106 1.00 67.56 117 GLY A CA 1
ATOM 901 C C . GLY A 1 117 ? 8.182 5.040 8.710 1.00 67.56 117 GLY A C 1
ATOM 902 O O . GLY A 1 117 ? 8.563 4.435 7.706 1.00 67.56 117 GLY A O 1
ATOM 903 N N . TYR A 1 118 ? 7.570 6.225 8.651 1.00 70.31 118 TYR A N 1
ATOM 904 C CA . TYR A 1 118 ? 7.214 6.896 7.404 1.00 70.31 118 TYR A CA 1
ATOM 905 C C . TYR A 1 118 ? 8.440 7.186 6.526 1.00 70.31 118 TYR A C 1
ATOM 907 O O . TYR A 1 118 ? 8.431 6.881 5.334 1.00 70.31 118 TYR A O 1
ATOM 915 N N . PHE A 1 119 ? 9.533 7.719 7.090 1.00 74.12 119 PHE A N 1
ATOM 916 C CA . PHE A 1 119 ? 10.767 7.971 6.335 1.00 74.12 119 PHE A CA 1
ATOM 917 C C . PHE A 1 119 ? 11.379 6.676 5.790 1.00 74.12 119 PHE A C 1
ATOM 919 O O . PHE A 1 119 ? 11.845 6.654 4.647 1.00 74.12 119 PHE A O 1
ATOM 926 N N . ASN A 1 120 ? 11.353 5.588 6.562 1.00 80.31 120 ASN A N 1
ATOM 927 C CA . ASN A 1 120 ? 11.805 4.275 6.106 1.00 80.31 120 ASN A CA 1
ATOM 928 C C . ASN A 1 120 ? 10.919 3.738 4.974 1.00 80.31 120 ASN A C 1
ATOM 930 O O . ASN A 1 120 ? 11.448 3.236 3.979 1.00 80.31 120 ASN A O 1
ATOM 934 N N . HIS A 1 121 ? 9.600 3.921 5.064 1.00 81.50 121 HIS A N 1
ATOM 935 C CA . HIS A 1 121 ? 8.674 3.610 3.979 1.00 81.50 121 HIS A CA 1
ATOM 936 C C . HIS A 1 121 ? 8.961 4.441 2.722 1.00 81.50 121 HIS A C 1
ATOM 938 O O . HIS A 1 121 ? 9.084 3.866 1.643 1.00 81.50 121 HIS A O 1
ATOM 944 N N . CYS A 1 122 ? 9.176 5.754 2.839 1.00 81.44 122 CYS A N 1
ATOM 945 C CA . CYS A 1 122 ? 9.558 6.615 1.715 1.00 81.44 122 CYS A CA 1
ATOM 946 C C . CYS A 1 122 ? 10.850 6.136 1.035 1.00 81.44 122 CYS A C 1
ATOM 948 O O . CYS A 1 122 ? 10.900 6.009 -0.190 1.00 81.44 122 CYS A O 1
ATOM 950 N N . ARG A 1 123 ? 11.890 5.809 1.816 1.00 86.00 123 ARG A N 1
ATOM 951 C CA . ARG A 1 123 ? 13.150 5.257 1.283 1.00 86.00 123 ARG A CA 1
ATOM 952 C C . ARG A 1 123 ? 12.922 3.925 0.570 1.00 86.00 123 ARG A C 1
ATOM 954 O O . ARG A 1 123 ? 13.432 3.735 -0.532 1.00 86.00 123 ARG A O 1
ATOM 961 N N . GLY A 1 124 ? 12.131 3.033 1.167 1.00 89.88 124 GLY A N 1
ATOM 962 C CA . GLY A 1 124 ? 11.775 1.744 0.577 1.00 89.88 124 GLY A CA 1
ATOM 963 C C . GLY A 1 124 ? 10.984 1.882 -0.725 1.00 89.88 124 GLY A C 1
ATOM 964 O O . GLY A 1 124 ? 11.280 1.193 -1.697 1.00 89.88 124 GLY A O 1
ATOM 965 N N . ILE A 1 125 ? 10.027 2.809 -0.780 1.00 92.19 125 ILE A N 1
ATOM 966 C CA . ILE A 1 125 ? 9.226 3.118 -1.971 1.00 92.19 125 ILE A CA 1
ATOM 967 C C . ILE A 1 125 ? 10.116 3.625 -3.111 1.00 92.19 125 ILE A C 1
ATOM 969 O O . ILE A 1 125 ? 9.996 3.143 -4.238 1.00 92.19 125 ILE A O 1
ATOM 973 N N . ILE A 1 126 ? 11.037 4.554 -2.828 1.00 90.94 126 ILE A N 1
ATOM 974 C CA . ILE A 1 126 ? 11.977 5.080 -3.830 1.00 90.94 126 ILE A CA 1
ATOM 975 C C . ILE A 1 126 ? 12.885 3.963 -4.354 1.00 90.94 126 ILE A C 1
ATOM 977 O O . ILE A 1 126 ? 13.019 3.807 -5.568 1.00 90.94 126 ILE A O 1
ATOM 981 N N . ALA A 1 127 ? 13.466 3.159 -3.459 1.00 92.50 127 ALA A N 1
ATOM 982 C CA . ALA A 1 127 ? 14.318 2.035 -3.842 1.00 92.50 127 ALA A CA 1
ATOM 983 C C . ALA A 1 127 ? 13.557 1.002 -4.691 1.00 92.50 127 ALA A C 1
ATOM 985 O O . ALA A 1 127 ? 14.096 0.479 -5.666 1.00 92.50 127 ALA A O 1
ATOM 986 N N . LEU A 1 128 ? 12.287 0.746 -4.362 1.00 93.75 128 LEU A N 1
ATOM 987 C CA . LEU A 1 128 ? 11.429 -0.161 -5.117 1.00 93.75 128 LEU A CA 1
ATOM 988 C C . LEU A 1 128 ? 11.093 0.391 -6.509 1.00 93.75 128 LEU A C 1
ATOM 990 O O . LEU A 1 128 ? 11.154 -0.345 -7.484 1.00 93.75 128 LEU A O 1
ATOM 994 N N . ILE A 1 129 ? 10.784 1.682 -6.642 1.00 93.44 129 ILE A N 1
ATOM 995 C CA . ILE A 1 129 ? 10.585 2.313 -7.960 1.00 93.44 129 ILE A CA 1
ATOM 996 C C . ILE A 1 129 ? 11.848 2.185 -8.818 1.00 93.44 129 ILE A C 1
ATOM 998 O O . ILE A 1 129 ? 11.777 1.818 -9.990 1.00 93.44 129 ILE A O 1
ATOM 1002 N N . GLN A 1 130 ? 13.016 2.448 -8.229 1.00 92.56 130 GLN A N 1
ATOM 1003 C CA . GLN A 1 130 ? 14.293 2.332 -8.929 1.00 92.56 130 GLN A CA 1
ATOM 1004 C C . GLN A 1 130 ? 14.564 0.893 -9.386 1.00 92.56 130 GLN A C 1
ATOM 1006 O O . GLN A 1 130 ? 14.953 0.685 -10.533 1.00 92.56 130 GLN A O 1
ATOM 1011 N N . SER A 1 131 ? 14.314 -0.105 -8.531 1.00 92.38 131 SER A N 1
ATOM 1012 C CA . SER A 1 131 ? 14.558 -1.516 -8.861 1.00 92.38 131 SER A CA 1
ATOM 1013 C C . SER A 1 131 ? 13.583 -2.079 -9.900 1.00 92.38 131 SER A C 1
ATOM 1015 O O . SER A 1 131 ? 13.926 -3.008 -10.632 1.00 92.38 131 SER A O 1
ATOM 1017 N N . ARG A 1 132 ? 12.375 -1.513 -10.003 1.00 92.88 132 ARG A N 1
ATOM 1018 C CA . ARG A 1 132 ? 11.366 -1.902 -10.999 1.00 92.88 132 ARG A CA 1
ATOM 1019 C C . ARG A 1 132 ? 11.718 -1.444 -12.418 1.00 92.88 132 ARG A C 1
ATOM 1021 O O . ARG A 1 132 ? 11.331 -2.129 -13.369 1.00 92.88 132 ARG A O 1
ATOM 1028 N N . GLY A 1 133 ? 12.483 -0.356 -12.545 1.00 91.12 133 GLY A N 1
ATOM 1029 C CA . GLY A 1 133 ? 12.882 0.261 -13.813 1.00 91.12 133 GLY A CA 1
ATOM 1030 C C . GLY A 1 133 ? 11.790 1.153 -14.420 1.00 91.12 133 GLY A C 1
ATOM 1031 O O . GLY A 1 133 ? 10.603 0.974 -14.148 1.00 91.12 133 GLY A O 1
ATOM 1032 N N . HIS A 1 134 ? 12.177 2.120 -15.265 1.00 90.56 134 HIS A N 1
ATOM 1033 C CA . HIS A 1 134 ? 11.250 3.132 -15.810 1.00 90.56 134 HIS A CA 1
ATOM 1034 C C . HIS A 1 134 ? 10.106 2.533 -16.636 1.00 90.56 134 HIS A C 1
ATOM 1036 O O . HIS A 1 134 ? 9.006 3.081 -16.634 1.00 90.56 134 HIS A O 1
ATOM 1042 N N . GLU A 1 135 ? 10.348 1.401 -17.305 1.00 92.94 135 GLU A N 1
ATOM 1043 C CA . GLU A 1 135 ? 9.369 0.702 -18.150 1.00 92.94 135 GLU A CA 1
ATOM 1044 C C . GLU A 1 135 ? 8.084 0.397 -17.367 1.00 92.94 135 GLU A C 1
ATOM 1046 O O . GLU A 1 135 ? 6.979 0.631 -17.859 1.00 92.94 135 GLU A O 1
ATOM 1051 N N . MET A 1 136 ? 8.228 -0.015 -16.100 1.00 93.62 136 MET A N 1
ATOM 1052 C CA . MET A 1 136 ? 7.117 -0.371 -15.208 1.00 93.62 136 MET A CA 1
ATOM 1053 C C . MET A 1 136 ? 6.292 0.838 -14.741 1.00 93.62 136 MET A C 1
ATOM 1055 O O . MET A 1 136 ? 5.261 0.664 -14.098 1.00 93.62 136 MET A O 1
ATOM 1059 N N . HIS A 1 137 ? 6.730 2.059 -15.051 1.00 93.38 137 HIS A N 1
ATOM 1060 C CA . HIS A 1 137 ? 6.109 3.315 -14.619 1.00 93.38 137 HIS A CA 1
ATOM 1061 C C . HIS A 1 137 ? 5.707 4.220 -15.791 1.00 93.38 137 HIS A C 1
ATOM 1063 O O . HIS A 1 137 ? 5.334 5.377 -15.588 1.00 93.38 137 HIS A O 1
ATOM 1069 N N . SER A 1 138 ? 5.779 3.705 -17.019 1.00 92.50 138 SER A N 1
ATOM 1070 C CA . SER A 1 138 ? 5.494 4.450 -18.249 1.00 92.50 138 SER A CA 1
ATOM 1071 C C . SER A 1 138 ? 3.996 4.614 -18.531 1.00 92.50 138 SER A C 1
ATOM 1073 O O . SER A 1 138 ? 3.594 5.580 -19.174 1.00 92.50 138 SER A O 1
ATOM 1075 N N . SER A 1 139 ? 3.157 3.691 -18.049 1.00 90.69 139 SER A N 1
ATOM 1076 C CA . SER A 1 139 ? 1.708 3.692 -18.280 1.00 90.69 139 SER A CA 1
ATOM 1077 C C . SER A 1 139 ? 0.934 2.927 -17.190 1.00 90.69 139 SER A C 1
ATOM 1079 O O . SER A 1 139 ? 1.516 2.369 -16.257 1.00 90.69 139 SER A O 1
ATOM 1081 N N . GLY A 1 140 ? -0.399 2.924 -17.281 1.00 91.56 140 GLY A N 1
ATOM 1082 C CA . GLY A 1 140 ? -1.262 2.073 -16.456 1.00 91.56 140 GLY A CA 1
ATOM 1083 C C . GLY A 1 140 ? -1.211 2.363 -14.949 1.00 91.56 140 GLY A C 1
ATOM 1084 O O . GLY A 1 140 ? -1.108 3.512 -14.514 1.00 91.56 140 GLY A O 1
ATOM 1085 N N . ALA A 1 141 ? -1.344 1.311 -14.135 1.00 92.19 141 ALA A N 1
ATOM 1086 C CA . ALA A 1 141 ? -1.339 1.423 -12.675 1.00 92.19 141 ALA A CA 1
ATOM 1087 C C . ALA A 1 141 ? 0.045 1.802 -12.127 1.00 92.19 141 ALA A C 1
ATOM 1089 O O . ALA A 1 141 ? 0.133 2.691 -11.281 1.00 92.19 141 ALA A O 1
ATOM 1090 N N . GLY A 1 142 ? 1.120 1.222 -12.665 1.00 92.81 142 GLY A N 1
ATOM 1091 C CA . GLY A 1 142 ? 2.492 1.584 -12.309 1.00 92.81 142 GLY A CA 1
ATOM 1092 C C . GLY A 1 142 ? 2.823 3.063 -12.512 1.00 92.81 142 GLY A C 1
ATOM 1093 O O . GLY A 1 142 ? 3.529 3.642 -11.682 1.00 92.81 142 GLY A O 1
ATOM 1094 N N . HIS A 1 143 ? 2.265 3.702 -13.547 1.00 92.44 143 HIS A N 1
ATOM 1095 C CA . HIS A 1 143 ? 2.382 5.149 -13.755 1.00 92.44 143 HIS A CA 1
ATOM 1096 C C . HIS A 1 143 ? 1.603 5.964 -12.715 1.00 92.44 143 HIS A C 1
ATOM 1098 O O . HIS A 1 143 ? 2.156 6.889 -12.124 1.00 92.44 143 HIS A O 1
ATOM 1104 N N . ARG A 1 144 ? 0.345 5.593 -12.430 1.00 91.75 144 ARG A N 1
ATOM 1105 C CA . ARG A 1 144 ? -0.471 6.238 -11.381 1.00 91.75 144 ARG A CA 1
ATOM 1106 C C . ARG A 1 144 ? 0.211 6.168 -10.008 1.00 91.75 144 ARG A C 1
ATOM 1108 O O . ARG A 1 144 ? 0.296 7.173 -9.309 1.00 91.75 144 ARG A O 1
ATOM 1115 N N . LEU A 1 145 ? 0.754 5.002 -9.647 1.00 92.62 145 LEU A N 1
ATOM 1116 C CA . LEU A 1 145 ? 1.510 4.804 -8.404 1.00 92.62 145 LEU A CA 1
ATOM 1117 C C . LEU A 1 145 ? 2.755 5.693 -8.354 1.00 92.62 145 LE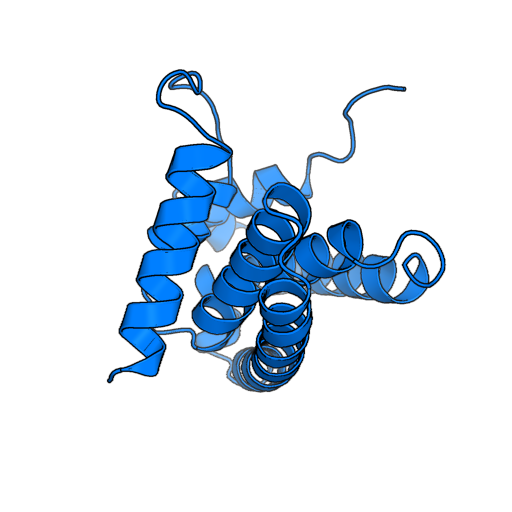U A C 1
ATOM 1119 O O . LEU A 1 145 ? 2.995 6.374 -7.362 1.00 92.62 145 LEU A O 1
ATOM 1123 N N . PHE A 1 146 ? 3.521 5.732 -9.444 1.00 92.00 146 PHE A N 1
ATOM 1124 C CA . PHE A 1 146 ? 4.716 6.563 -9.546 1.00 92.00 146 PHE A CA 1
ATOM 1125 C C . PHE A 1 146 ? 4.421 8.060 -9.380 1.00 92.00 146 PHE A C 1
ATOM 1127 O O . PHE A 1 146 ? 5.129 8.756 -8.651 1.00 92.00 146 PHE A O 1
ATOM 1134 N N . LEU A 1 147 ? 3.354 8.553 -10.011 1.00 89.56 147 LEU A N 1
ATOM 1135 C CA . LEU A 1 147 ? 2.898 9.932 -9.842 1.00 89.56 147 LEU A CA 1
ATOM 1136 C C . LEU A 1 147 ? 2.450 10.216 -8.406 1.00 89.56 147 LEU A C 1
ATOM 1138 O O . LEU A 1 147 ? 2.770 11.274 -7.873 1.00 89.56 147 LEU A O 1
ATOM 1142 N N . GLY A 1 148 ? 1.794 9.252 -7.755 1.00 84.88 148 GLY A N 1
ATOM 1143 C CA . GLY A 1 148 ? 1.412 9.340 -6.346 1.00 84.88 148 GLY A CA 1
ATOM 1144 C C . GLY A 1 148 ? 2.598 9.533 -5.396 1.00 84.88 148 GLY A C 1
ATOM 1145 O O . GLY A 1 148 ? 2.478 10.267 -4.423 1.00 84.88 148 GLY A O 1
ATOM 1146 N N . VAL A 1 149 ? 3.755 8.935 -5.698 1.00 80.06 149 VAL A N 1
ATOM 1147 C CA . VAL A 1 149 ? 4.997 9.116 -4.919 1.00 80.06 149 VAL A CA 1
ATOM 1148 C C . VAL A 1 149 ? 5.659 10.471 -5.192 1.00 80.06 149 VAL A C 1
ATOM 1150 O O . VAL A 1 149 ? 6.280 11.050 -4.305 1.00 80.06 149 VAL A O 1
ATOM 1153 N N . ARG A 1 150 ? 5.519 11.000 -6.415 1.00 67.00 150 ARG A N 1
ATOM 1154 C CA . ARG A 1 150 ? 6.054 12.312 -6.823 1.00 67.00 150 ARG A CA 1
ATOM 1155 C C . ARG A 1 150 ? 5.287 13.510 -6.269 1.00 67.00 150 ARG A C 1
ATOM 1157 O O . ARG A 1 150 ? 5.735 14.632 -6.487 1.00 67.00 150 ARG A O 1
ATOM 1164 N N . LEU A 1 151 ? 4.176 13.300 -5.568 1.00 54.00 151 LEU A N 1
ATOM 1165 C CA . LEU A 1 151 ? 3.403 14.364 -4.933 1.00 54.00 151 LEU A CA 1
ATOM 1166 C C . LEU A 1 151 ? 3.736 14.518 -3.432 1.00 54.00 151 LEU A C 1
ATOM 1168 O O . LEU A 1 151 ? 2.905 14.174 -2.595 1.00 54.00 151 LEU A O 1
ATOM 1172 N N . PRO A 1 152 ? 4.880 15.104 -3.036 1.00 49.19 152 PRO A N 1
ATOM 1173 C CA . PRO A 1 152 ? 4.958 15.865 -1.801 1.00 49.19 152 PRO A CA 1
ATOM 1174 C C . PRO A 1 152 ? 4.715 17.345 -2.140 1.00 49.19 152 PRO A C 1
ATOM 1176 O O . PRO A 1 152 ? 5.630 18.040 -2.577 1.00 49.19 152 PRO A O 1
ATOM 1179 N N . GLY A 1 153 ? 3.475 17.829 -1.997 1.00 37.47 153 GLY A N 1
ATOM 1180 C CA . GLY A 1 153 ? 3.173 19.238 -2.280 1.00 37.47 153 GLY A CA 1
ATOM 1181 C C . GLY A 1 153 ? 1.694 19.610 -2.368 1.00 37.47 153 GLY A C 1
ATOM 1182 O O . GLY A 1 153 ? 1.272 20.178 -3.370 1.00 37.47 153 GLY A O 1
ATOM 1183 N N . VAL A 1 154 ? 0.908 19.355 -1.318 1.00 32.31 154 VAL A N 1
ATOM 1184 C CA . VAL A 1 154 ? -0.065 20.388 -0.931 1.00 32.31 154 VAL A CA 1
ATOM 1185 C C . VAL A 1 154 ? 0.789 21.449 -0.250 1.00 32.31 154 VAL A C 1
ATOM 1187 O O . VAL A 1 154 ? 1.477 21.141 0.723 1.00 32.31 154 VAL A O 1
ATOM 1190 N N . GLY A 1 155 ? 0.850 22.639 -0.845 1.00 30.14 155 GLY A N 1
ATOM 1191 C CA . GLY A 1 155 ? 1.534 23.772 -0.241 1.00 30.14 155 GLY A CA 1
ATOM 1192 C C . GLY A 1 155 ? 1.005 24.012 1.171 1.00 30.14 155 GLY A C 1
ATOM 1193 O O . GLY A 1 155 ? -0.203 23.933 1.402 1.00 30.14 155 GLY A O 1
ATOM 1194 N N . LEU A 1 156 ? 1.931 24.266 2.094 1.00 32.78 156 LEU A N 1
ATOM 1195 C CA . LEU A 1 156 ? 1.651 25.154 3.218 1.00 32.78 156 LEU A CA 1
ATOM 1196 C C . LEU A 1 156 ? 1.223 26.525 2.680 1.00 32.78 156 LEU A C 1
ATOM 1198 O O . LEU A 1 156 ? 1.769 26.924 1.623 1.00 32.78 156 LEU A O 1
#

InterPro domains:
  IPR021858 Fungal transcription factor [PF11951] (10-139)

pLDDT: mean 83.53, std 15.31, range [30.14, 97.12]

Secondary structure (DSSP, 8-state):
-HHHHHHHHHHHHHHHHHS-TTS-TT---STTHHHHS-TT-HHHHHHHHHHHHHHHHHHHT-HHHHHHHHHHHHHHHHHHHHHHHSTTGGGSHHHHHHHHHHHHHHHHH-SSSTTHHHHHHHHHHHHHHHHH-GGGGSSHHHHHHHHHHT------

Sequence (156 aa):
MHRRVECQNLIQAFLSYCFPFNWPPTSQSWIPLLAELPTKIKALDMASAAVAASAMGHMRGDHALVKQGLGYYIQGLRHLQKALWDPSLMREDGTLAACMALSLYEALECPSLGSEGYFNHCRGIIALIQSRGHEMHSSGAGHRLFLGVRLPGVGL

Foldseek 3Di:
DVVLVVLLVLLVVQCCPVPPPVDPPPDLALSCVLNVPDCPQVLSSLLSSLLSLLVVCVVVVNVVSNVVSVVSLVVSVVSLVVLCPDPVSLLDLSSLNSLVSSLSSLVSPDPDVNPPVNVVSLVVSVVSLVVNDCVQCVDDSNVSSVVVSVDPDPDD

Radius of gyration: 14.91 Å; chains: 1; bounding box: 33×42×37 Å

Organism: Penicillium digitatum (strain PHI26 / CECT 20796) (NCBI:txid1170229)